Protein AF-A0A847XAM3-F1 (afdb_monomer)

Secondary structure (DSSP, 8-state):
-HHHHHHHHH-TT-THHHHHHHHHHHHHHHHHT--SS-HHHHHHHHHHHTTT-EEEE-TT-SSS-EEEE-SS--HHHHHHHHHTT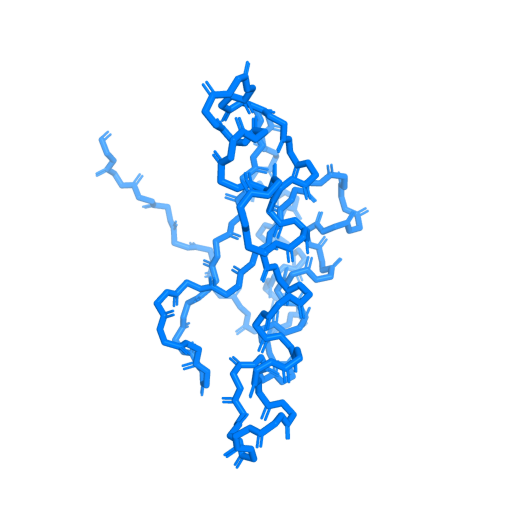T--------

pLDDT: mean 88.79, std 12.17, range [45.94, 97.69]

Sequence (94 aa):
ADAIVLDFSNN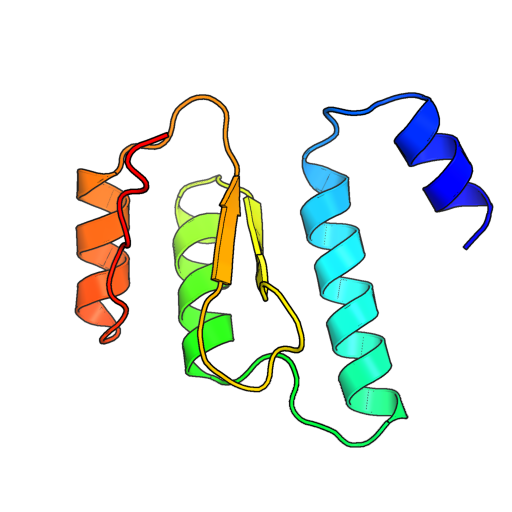LWDKNKISEYRNWMLEFSSWADIEIETTQLTHLIESALSLGYQAKVSGAGGGDCGIVIDDNIDFDRLALKWNEKDIELLKGVV

Foldseek 3Di:
DVVLVVVCVVDVPPLCNLVVVQVVVVVVCVVVVHAFQDPLNVQLQVLLVVVVWGKHQDDRGPDDDIDIDDPDDPVVSSQVSSVVSVHHDDDDPD

Radius of gyration: 13.89 Å; Cα contacts (8 Å, |Δi|>4): 98; chains: 1; bounding box: 23×40×35 Å

Structure (mmCIF, N/CA/C/O backbone):
data_AF-A0A847XAM3-F1
#
_entry.id   AF-A0A847XAM3-F1
#
loop_
_atom_site.group_PDB
_atom_site.id
_atom_site.type_symbol
_atom_site.label_atom_id
_atom_site.label_alt_id
_atom_site.label_comp_id
_atom_site.label_asym_id
_atom_site.label_entity_id
_atom_site.label_seq_id
_atom_site.pdbx_PDB_ins_code
_atom_site.Cartn_x
_atom_site.Cartn_y
_atom_site.Cartn_z
_atom_site.occupancy
_atom_site.B_iso_or_equiv
_atom_site.auth_seq_id
_atom_site.auth_comp_id
_atom_site.auth_asym_id
_atom_site.auth_atom_id
_atom_site.pdbx_PDB_model_num
ATOM 1 N N . ALA A 1 1 ? 0.391 22.818 3.657 1.00 59.28 1 ALA A N 1
ATOM 2 C CA . ALA A 1 1 ? -0.388 22.619 2.419 1.00 59.28 1 ALA A CA 1
ATOM 3 C C . ALA A 1 1 ? 0.250 23.358 1.244 1.00 59.28 1 ALA A C 1
ATOM 5 O O . ALA A 1 1 ? 0.717 22.691 0.332 1.00 59.28 1 ALA A O 1
ATOM 6 N N . ASP A 1 2 ? 0.374 24.688 1.296 1.00 67.44 2 ASP A N 1
ATOM 7 C CA . ASP A 1 2 ? 0.816 25.509 0.149 1.00 67.44 2 ASP A CA 1
ATOM 8 C C . ASP A 1 2 ? 2.181 25.128 -0.436 1.00 67.44 2 ASP A C 1
ATOM 10 O O . ASP A 1 2 ? 2.322 25.047 -1.652 1.00 67.44 2 ASP A O 1
ATOM 14 N N . ALA A 1 3 ? 3.167 24.817 0.411 1.00 67.94 3 ALA A N 1
ATOM 15 C CA . ALA A 1 3 ? 4.494 24.405 -0.046 1.00 67.94 3 ALA A CA 1
ATOM 16 C C . ALA A 1 3 ? 4.464 23.114 -0.881 1.00 67.94 3 ALA A C 1
ATOM 18 O O . ALA A 1 3 ? 5.151 23.029 -1.888 1.00 67.94 3 ALA A O 1
ATOM 19 N N . ILE A 1 4 ? 3.636 22.136 -0.504 1.00 63.06 4 ILE A N 1
ATOM 20 C CA . ILE A 1 4 ? 3.542 20.856 -1.219 1.00 63.06 4 ILE A CA 1
ATOM 21 C C . ILE A 1 4 ? 2.710 21.000 -2.490 1.00 63.06 4 ILE A C 1
ATOM 23 O O . ILE A 1 4 ? 3.083 20.432 -3.506 1.00 63.06 4 ILE A O 1
ATOM 27 N N . VAL A 1 5 ? 1.640 21.802 -2.476 1.00 67.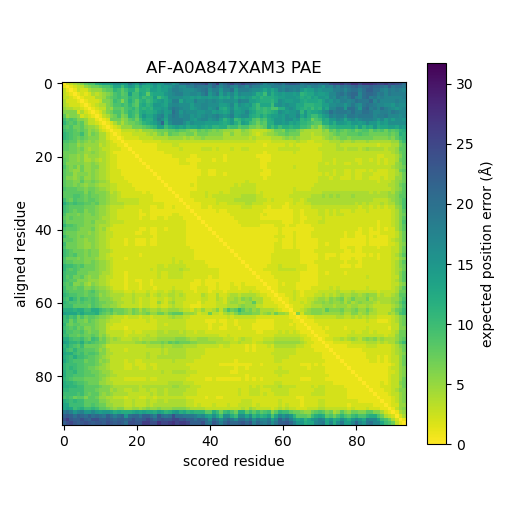25 5 VAL A N 1
ATOM 28 C CA . VAL A 1 5 ? 0.865 22.099 -3.695 1.00 67.25 5 VAL A CA 1
ATOM 29 C C . VAL A 1 5 ? 1.743 22.796 -4.739 1.00 67.25 5 VAL A C 1
ATOM 31 O O . VAL A 1 5 ? 1.729 22.420 -5.910 1.00 67.25 5 VAL A O 1
ATOM 34 N N . LEU A 1 6 ? 2.548 23.772 -4.311 1.00 66.19 6 LEU A N 1
ATOM 35 C CA . LEU A 1 6 ? 3.510 24.450 -5.178 1.00 66.19 6 LEU A CA 1
ATOM 36 C C . LEU A 1 6 ? 4.596 23.491 -5.678 1.00 66.19 6 LEU A C 1
ATOM 38 O O . LEU A 1 6 ? 4.912 23.493 -6.863 1.00 66.19 6 LEU A O 1
ATOM 42 N N . ASP A 1 7 ? 5.139 22.636 -4.818 1.00 66.44 7 ASP A N 1
ATOM 43 C CA . ASP A 1 7 ? 6.183 21.686 -5.208 1.00 66.44 7 ASP A CA 1
ATOM 44 C C . ASP A 1 7 ? 5.669 20.615 -6.188 1.00 66.44 7 ASP A C 1
ATOM 46 O O . ASP A 1 7 ? 6.304 20.337 -7.204 1.00 66.44 7 ASP A O 1
ATOM 50 N N . PHE A 1 8 ? 4.449 20.110 -5.978 1.00 62.62 8 PHE A N 1
ATOM 51 C CA . PHE A 1 8 ? 3.784 19.175 -6.892 1.00 62.62 8 PHE A CA 1
ATOM 52 C C . PHE A 1 8 ? 3.602 19.778 -8.291 1.00 62.62 8 PHE A C 1
ATOM 54 O O . PHE A 1 8 ? 3.787 19.097 -9.297 1.00 62.62 8 PHE A O 1
ATOM 61 N N . SER A 1 9 ? 3.281 21.076 -8.366 1.00 65.56 9 SER A N 1
ATOM 62 C CA . SER A 1 9 ? 3.153 21.784 -9.645 1.00 65.56 9 SER A CA 1
ATOM 63 C C . SER A 1 9 ? 4.485 21.956 -10.385 1.00 65.56 9 SER A C 1
ATOM 65 O O . SER A 1 9 ? 4.492 22.076 -11.609 1.00 65.56 9 SER A O 1
ATOM 67 N N . ASN A 1 10 ? 5.606 21.922 -9.661 1.00 71.88 10 ASN A N 1
ATOM 68 C CA . ASN A 1 10 ? 6.944 22.128 -10.212 1.00 71.88 10 ASN A CA 1
ATOM 69 C C . ASN A 1 10 ? 7.661 20.817 -10.568 1.00 71.88 10 ASN A C 1
ATOM 71 O O . ASN A 1 10 ? 8.546 20.829 -11.423 1.00 71.88 10 ASN A O 1
ATOM 75 N N . ASN A 1 11 ? 7.283 19.690 -9.956 1.00 71.94 11 ASN A N 1
ATOM 76 C CA . ASN A 1 11 ? 7.831 18.375 -10.279 1.00 71.94 11 ASN A CA 1
ATOM 77 C C . ASN A 1 11 ? 6.764 17.274 -10.196 1.00 71.94 11 ASN A C 1
ATOM 79 O O . ASN A 1 11 ? 6.640 16.563 -9.200 1.00 71.94 11 ASN A O 1
ATOM 83 N N . LEU A 1 12 ? 6.028 17.108 -11.296 1.00 65.31 12 LEU A N 1
ATOM 84 C CA . LEU A 1 12 ? 4.933 16.139 -11.427 1.00 65.31 12 LEU A CA 1
ATOM 85 C C . LEU A 1 12 ? 5.360 14.670 -11.235 1.00 65.31 12 LEU A C 1
ATOM 87 O O . LEU A 1 12 ? 4.497 13.817 -11.050 1.00 65.31 12 LEU A O 1
ATOM 91 N N . TRP A 1 13 ? 6.662 14.372 -11.290 1.00 72.38 13 TRP A N 1
ATOM 92 C CA . TRP A 1 13 ? 7.206 13.010 -11.245 1.00 72.38 13 TRP A CA 1
ATOM 93 C C . TRP A 1 13 ? 8.027 12.716 -9.986 1.00 72.38 13 TRP A C 1
ATOM 95 O O . TRP A 1 13 ? 8.667 11.665 -9.907 1.00 72.38 13 TRP A O 1
ATOM 105 N N . ASP A 1 14 ? 8.026 13.603 -8.986 1.00 82.25 14 ASP A N 1
ATOM 106 C CA . ASP A 1 14 ? 8.689 13.302 -7.719 1.00 82.25 14 ASP A CA 1
ATOM 107 C C . ASP A 1 14 ? 7.929 12.204 -6.960 1.00 82.25 14 ASP A C 1
ATOM 109 O O . ASP A 1 14 ? 6.933 12.434 -6.270 1.00 82.25 14 ASP A O 1
ATOM 113 N N . LYS A 1 15 ? 8.443 10.978 -7.079 1.00 79.94 15 LYS A N 1
ATOM 114 C CA . LYS A 1 15 ? 7.949 9.771 -6.409 1.00 79.94 15 LYS A CA 1
ATOM 115 C C . LYS A 1 15 ? 7.806 9.958 -4.890 1.00 79.94 15 LYS A C 1
ATOM 117 O O . LYS A 1 15 ? 6.904 9.366 -4.295 1.00 79.94 15 LYS A O 1
ATOM 122 N N . ASN A 1 16 ? 8.602 10.828 -4.260 1.00 83.69 16 ASN A N 1
ATOM 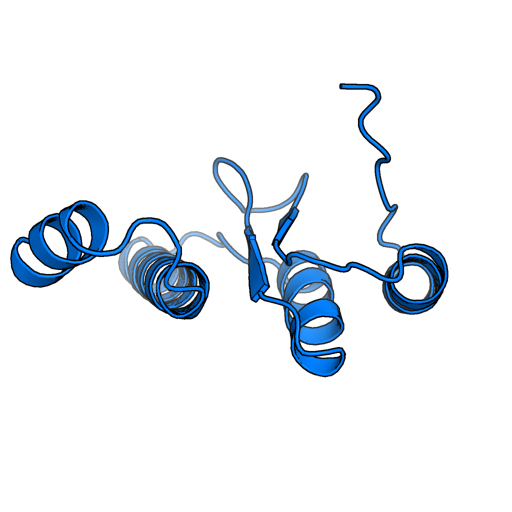123 C CA . ASN A 1 16 ? 8.493 11.097 -2.823 1.00 83.69 16 ASN A CA 1
ATOM 124 C C . ASN A 1 16 ? 7.142 11.714 -2.433 1.00 83.69 16 ASN A C 1
ATOM 126 O O . ASN A 1 16 ? 6.692 11.536 -1.301 1.00 83.69 16 ASN A O 1
ATOM 130 N N . LYS A 1 17 ? 6.434 12.359 -3.369 1.00 85.81 17 LYS A N 1
ATOM 131 C CA . LYS A 1 17 ? 5.108 12.937 -3.112 1.00 85.81 17 LYS A CA 1
ATOM 132 C C . LYS A 1 17 ? 4.030 11.900 -2.840 1.00 85.81 17 LYS A C 1
ATOM 134 O O . LYS A 1 17 ? 3.073 12.192 -2.127 1.00 85.81 17 LYS A O 1
ATOM 139 N N . ILE A 1 18 ? 4.203 10.673 -3.327 1.00 90.44 18 ILE A N 1
ATOM 140 C CA . ILE A 1 18 ? 3.320 9.555 -2.975 1.00 90.44 18 ILE A CA 1
ATOM 141 C C . ILE A 1 18 ? 3.493 9.177 -1.499 1.00 90.44 18 ILE A C 1
ATOM 143 O O . ILE A 1 18 ? 2.500 8.977 -0.797 1.00 90.44 18 ILE A O 1
ATOM 147 N N . SER A 1 19 ? 4.736 9.152 -1.011 1.00 89.44 19 SER A N 1
ATOM 148 C CA . SER A 1 19 ? 5.043 8.926 0.405 1.00 89.44 19 SER A CA 1
ATOM 149 C C . SER A 1 19 ? 4.557 10.074 1.297 1.00 89.44 19 SER A C 1
ATOM 151 O O . SER A 1 19 ? 3.936 9.820 2.326 1.00 89.44 19 SER A O 1
ATOM 153 N N . GLU A 1 20 ? 4.761 11.335 0.897 1.00 89.69 20 GLU A N 1
ATOM 154 C CA . GLU A 1 20 ? 4.231 12.496 1.634 1.00 89.69 20 GLU A CA 1
ATOM 155 C C . GLU A 1 20 ? 2.700 12.456 1.728 1.00 89.69 20 GLU A C 1
ATOM 157 O O . GLU A 1 20 ? 2.141 12.643 2.809 1.00 89.69 20 GLU A O 1
ATOM 162 N N . TYR A 1 21 ? 2.017 12.130 0.625 1.00 91.56 21 TYR A N 1
ATOM 163 C CA . TYR A 1 21 ? 0.569 11.937 0.627 1.00 91.56 21 TYR A CA 1
ATOM 164 C C . TYR A 1 21 ? 0.147 10.844 1.619 1.00 91.56 21 TYR A C 1
ATOM 166 O O . TYR A 1 21 ? -0.807 11.039 2.371 1.00 91.56 21 TYR A O 1
ATOM 174 N N . ARG A 1 22 ? 0.833 9.690 1.632 1.00 94.44 22 ARG A N 1
ATOM 175 C CA . ARG A 1 22 ? 0.523 8.606 2.578 1.00 94.44 22 ARG A CA 1
ATOM 176 C C . ARG A 1 22 ? 0.635 9.099 4.020 1.00 94.44 22 ARG A C 1
ATOM 178 O O . ARG A 1 22 ? -0.275 8.847 4.802 1.00 94.44 22 ARG A O 1
ATOM 185 N N . ASN A 1 23 ? 1.691 9.843 4.350 1.00 94.31 23 ASN A N 1
ATOM 186 C CA . ASN A 1 23 ? 1.883 10.391 5.695 1.00 94.31 23 ASN A CA 1
ATOM 187 C C . ASN A 1 23 ? 0.730 11.313 6.106 1.00 94.31 23 ASN A C 1
ATOM 189 O O . ASN A 1 23 ? 0.198 11.166 7.201 1.00 94.31 23 ASN A O 1
ATOM 193 N N . TRP A 1 24 ? 0.274 12.193 5.213 1.00 94.12 24 TRP A N 1
ATOM 194 C CA . TRP A 1 24 ? -0.895 13.031 5.483 1.00 94.12 24 TRP A CA 1
ATOM 195 C C . TRP A 1 24 ? -2.175 12.236 5.709 1.00 94.12 24 TRP A C 1
ATOM 197 O O . TRP A 1 24 ? -2.967 12.595 6.574 1.00 94.12 24 TRP A O 1
ATOM 207 N N . MET A 1 25 ? -2.389 11.156 4.957 1.00 95.31 25 MET A N 1
ATOM 208 C CA . MET A 1 25 ? -3.552 10.297 5.174 1.00 95.31 25 MET A CA 1
ATOM 209 C C . MET A 1 25 ? -3.483 9.579 6.524 1.00 95.31 25 MET A C 1
ATOM 211 O O . MET A 1 25 ? -4.508 9.456 7.185 1.00 95.31 25 MET A O 1
ATOM 215 N N . LEU A 1 26 ? -2.297 9.151 6.967 1.00 95.88 26 LEU A N 1
ATOM 216 C CA . LEU A 1 26 ? -2.101 8.552 8.293 1.00 95.88 26 LEU A CA 1
ATOM 217 C C . LEU A 1 26 ? -2.308 9.577 9.420 1.00 95.88 26 LEU A C 1
ATOM 219 O O . LEU A 1 26 ? -2.968 9.280 10.415 1.00 95.88 26 LEU A O 1
ATOM 223 N N . GLU A 1 27 ? -1.806 10.802 9.254 1.00 96.25 27 GLU A N 1
ATOM 224 C CA . GLU A 1 27 ? -2.061 11.906 10.187 1.00 96.25 27 GLU A CA 1
ATOM 225 C C . GLU A 1 27 ? -3.555 12.245 10.261 1.00 96.25 27 GLU A C 1
ATOM 227 O O . GLU A 1 27 ? -4.108 12.392 11.351 1.00 96.25 27 GLU A O 1
ATOM 232 N N . PHE A 1 28 ? -4.230 12.317 9.111 1.00 95.75 28 PHE A N 1
ATOM 233 C CA . PHE A 1 28 ? -5.666 12.567 9.032 1.00 95.75 28 PHE A CA 1
ATOM 234 C C . PHE A 1 28 ? -6.482 11.428 9.660 1.00 95.75 28 PHE A C 1
ATOM 236 O O . PHE A 1 28 ? -7.403 11.702 10.422 1.00 95.75 28 PHE A O 1
ATOM 243 N N . SER A 1 29 ? -6.108 10.171 9.402 1.00 96.56 29 SER A N 1
ATOM 244 C CA . SER A 1 29 ? -6.692 8.968 10.014 1.00 96.56 29 SER A CA 1
ATOM 245 C C . SER A 1 29 ? -6.647 9.044 11.541 1.00 96.56 29 SER A C 1
ATOM 247 O O . SER A 1 29 ? -7.668 8.853 12.198 1.00 96.56 29 SER A O 1
ATOM 249 N N . SER A 1 30 ? -5.489 9.422 12.093 1.00 96.69 30 SER A N 1
ATOM 250 C CA . SER A 1 30 ? -5.293 9.627 13.532 1.00 96.69 30 SER A CA 1
ATOM 251 C C . SER A 1 30 ? -6.134 10.783 14.082 1.00 96.69 30 SER A C 1
ATOM 253 O O . SER A 1 30 ? -6.798 10.642 15.105 1.00 96.69 30 SER A O 1
ATOM 255 N N . TRP A 1 31 ? -6.154 11.929 13.394 1.00 97.69 31 TRP A N 1
ATOM 256 C CA . TRP A 1 31 ? -6.913 13.101 13.838 1.00 97.69 31 TRP A CA 1
ATOM 257 C C . TRP A 1 31 ? -8.431 12.883 13.821 1.00 97.69 31 TRP A C 1
ATOM 259 O O . TRP A 1 31 ? -9.132 13.354 14.717 1.00 97.69 31 TRP A O 1
ATOM 269 N N . ALA A 1 32 ? -8.935 12.195 12.798 1.00 96.81 32 ALA A N 1
ATOM 270 C CA . ALA A 1 32 ? -10.359 11.962 12.597 1.00 96.81 32 ALA A CA 1
ATOM 271 C C . ALA A 1 32 ? -10.884 10.694 13.297 1.00 96.81 32 ALA A C 1
ATOM 273 O O . ALA A 1 32 ? -12.091 10.466 13.256 1.00 96.81 32 ALA A O 1
ATOM 274 N N . ASP A 1 33 ? -10.012 9.901 13.930 1.00 96.56 33 ASP A N 1
ATOM 275 C CA . ASP A 1 33 ? -10.338 8.614 14.566 1.00 96.56 33 ASP A CA 1
ATOM 276 C C . ASP A 1 33 ? -11.077 7.651 13.615 1.00 96.56 33 ASP A C 1
ATOM 278 O O . ASP A 1 33 ? -12.088 7.030 13.944 1.00 96.56 33 ASP A O 1
ATOM 282 N N . ILE A 1 34 ? -10.577 7.565 12.380 1.00 96.06 34 ILE A N 1
ATOM 283 C CA . ILE A 1 34 ? -11.069 6.650 11.343 1.00 96.06 34 ILE A CA 1
ATOM 284 C C . ILE A 1 34 ? -9.910 5.817 10.813 1.00 96.06 34 ILE A C 1
ATOM 286 O O . ILE A 1 34 ? -8.813 6.335 10.627 1.00 96.06 34 ILE A O 1
ATOM 290 N N . GLU A 1 35 ? -10.138 4.541 10.518 1.00 96.31 35 GLU A N 1
A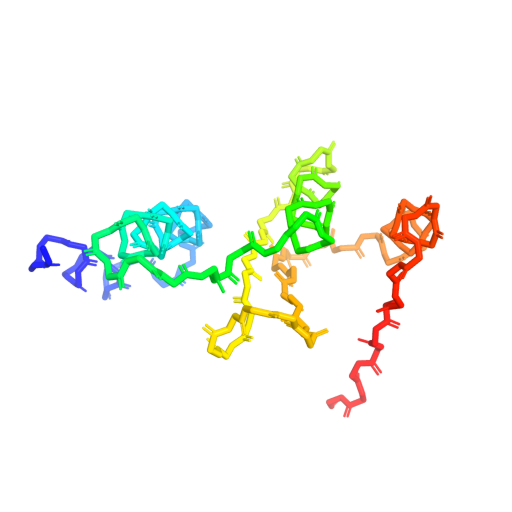TOM 291 C CA . GLU A 1 35 ? -9.119 3.680 9.914 1.00 96.31 35 GLU A CA 1
ATOM 292 C C . GLU A 1 35 ? -9.075 3.895 8.394 1.00 96.31 35 GLU A C 1
ATOM 294 O O . GLU A 1 35 ? -9.978 3.486 7.669 1.00 96.31 35 GLU A O 1
ATOM 299 N N . ILE A 1 36 ? -8.022 4.551 7.900 1.00 97.25 36 ILE A N 1
ATOM 300 C CA . ILE A 1 36 ? -7.815 4.770 6.457 1.00 97.25 36 ILE A CA 1
ATOM 301 C C . ILE A 1 36 ? -6.894 3.707 5.870 1.00 97.25 36 ILE A C 1
ATOM 303 O O . ILE A 1 36 ? -7.145 3.185 4.785 1.00 97.25 36 ILE A O 1
ATOM 307 N N . GLU A 1 37 ? -5.813 3.380 6.567 1.00 97.50 37 GLU A N 1
ATOM 308 C CA . GLU A 1 37 ? -4.882 2.342 6.149 1.00 97.50 37 GLU A CA 1
ATOM 309 C C . GLU A 1 37 ? -5.062 1.134 7.069 1.00 97.50 37 GLU A C 1
ATOM 311 O O . GLU A 1 37 ? -4.513 1.087 8.165 1.00 97.50 37 GLU A O 1
ATOM 316 N N . THR A 1 38 ? -5.880 0.175 6.630 1.00 97.06 38 THR A N 1
ATOM 317 C CA . THR A 1 38 ? -6.063 -1.099 7.338 1.00 97.06 38 THR A CA 1
ATOM 318 C C . THR A 1 38 ? -4.765 -1.901 7.324 1.00 97.06 38 THR A C 1
ATOM 320 O O . THR A 1 38 ? -3.904 -1.692 6.468 1.00 97.06 38 THR A O 1
ATOM 323 N N . THR A 1 39 ? -4.645 -2.915 8.185 1.00 96.44 39 THR A N 1
ATOM 324 C CA . THR A 1 39 ? -3.481 -3.826 8.172 1.00 96.44 39 THR A CA 1
ATOM 325 C C . THR A 1 39 ? -3.200 -4.419 6.782 1.00 96.44 39 THR A C 1
ATOM 327 O O . THR A 1 39 ? -2.042 -4.562 6.388 1.00 96.44 39 THR A O 1
ATOM 330 N N . GLN A 1 40 ? -4.241 -4.737 6.004 1.00 96.50 40 GLN A N 1
ATOM 331 C CA . GLN A 1 40 ? -4.075 -5.272 4.650 1.00 96.50 40 GLN A CA 1
ATOM 332 C C . GLN A 1 40 ? -3.541 -4.210 3.675 1.00 96.50 40 GLN A C 1
ATOM 334 O O . GLN A 1 40 ? -2.652 -4.504 2.876 1.00 96.50 40 GLN A O 1
ATOM 339 N N . LEU A 1 41 ? -4.013 -2.961 3.774 1.00 97.69 41 LEU A N 1
ATOM 340 C CA . LEU A 1 41 ? -3.483 -1.844 2.987 1.00 97.69 41 LEU A CA 1
ATOM 341 C C . LEU A 1 41 ? -2.042 -1.492 3.388 1.00 97.69 41 LEU A C 1
ATOM 343 O O . LEU A 1 41 ? -1.223 -1.220 2.510 1.00 97.69 41 LEU A O 1
ATOM 347 N N . THR A 1 42 ? -1.690 -1.578 4.673 1.00 97.56 42 THR A N 1
ATOM 348 C CA . THR A 1 42 ? -0.297 -1.447 5.120 1.00 97.56 42 THR A CA 1
ATOM 349 C C . THR A 1 42 ? 0.578 -2.522 4.488 1.00 97.56 42 THR A C 1
ATOM 351 O O . THR A 1 42 ? 1.610 -2.196 3.903 1.00 97.56 42 THR A O 1
ATOM 354 N N . HIS A 1 43 ? 0.147 -3.788 4.497 1.00 97.56 43 HIS A N 1
ATOM 355 C CA . HIS A 1 43 ? 0.883 -4.862 3.826 1.00 97.56 43 HIS A CA 1
ATOM 356 C C . HIS A 1 43 ? 1.036 -4.630 2.318 1.00 97.56 43 HIS A C 1
ATOM 358 O O . HIS A 1 43 ? 2.117 -4.889 1.783 1.00 97.56 43 HIS A O 1
ATOM 364 N N . LEU A 1 44 ? -0.001 -4.130 1.635 1.00 97.31 44 LEU A N 1
ATOM 365 C CA . LEU A 1 44 ? 0.058 -3.765 0.215 1.00 97.31 44 LEU A CA 1
ATOM 366 C C . LEU A 1 44 ? 1.184 -2.760 -0.027 1.00 97.31 44 LEU A C 1
ATOM 368 O O . LEU A 1 44 ? 2.062 -2.986 -0.869 1.00 97.31 44 LEU A O 1
ATOM 372 N N . ILE A 1 45 ? 1.168 -1.668 0.738 1.00 97.19 45 ILE A N 1
ATOM 373 C CA . ILE A 1 45 ? 2.081 -0.547 0.553 1.00 97.19 45 ILE A CA 1
ATOM 374 C C . ILE A 1 45 ? 3.506 -0.940 0.938 1.00 97.19 45 ILE A C 1
ATOM 376 O O . ILE A 1 45 ? 4.427 -0.754 0.147 1.00 97.19 45 ILE A O 1
ATOM 380 N N . GLU A 1 46 ? 3.710 -1.528 2.115 1.00 97.25 46 GLU A N 1
ATOM 381 C CA . GLU A 1 46 ? 5.041 -1.922 2.589 1.00 97.25 46 GLU A CA 1
ATOM 382 C C . GLU A 1 46 ? 5.684 -2.989 1.700 1.00 97.25 46 GLU A C 1
ATOM 384 O O . GLU A 1 46 ? 6.893 -2.952 1.457 1.00 97.25 46 GLU A O 1
ATOM 389 N N . SER A 1 47 ? 4.887 -3.904 1.141 1.00 96.50 47 SER A N 1
ATOM 390 C CA . SER A 1 47 ? 5.390 -4.887 0.179 1.00 96.50 47 SER A CA 1
ATOM 391 C C . SER A 1 47 ? 5.923 -4.216 -1.085 1.00 96.50 47 SER A C 1
ATOM 393 O O . SER A 1 47 ? 7.006 -4.582 -1.545 1.00 96.50 47 SER A O 1
ATOM 395 N N . ALA A 1 48 ? 5.220 -3.208 -1.608 1.00 95.88 48 ALA A N 1
ATOM 396 C CA . ALA A 1 48 ? 5.668 -2.432 -2.763 1.00 95.88 48 ALA A CA 1
ATOM 397 C C . ALA A 1 48 ? 6.910 -1.578 -2.440 1.00 95.88 48 ALA A C 1
ATOM 399 O O . ALA A 1 48 ? 7.884 -1.617 -3.193 1.00 95.88 48 ALA A O 1
ATOM 400 N N . LEU A 1 49 ? 6.929 -0.900 -1.285 1.00 95.50 49 LEU A N 1
ATOM 401 C CA . LEU A 1 49 ? 8.097 -0.145 -0.808 1.00 95.50 49 LEU A CA 1
ATOM 402 C C . LEU A 1 49 ? 9.335 -1.046 -0.680 1.00 95.50 49 LEU A C 1
ATOM 404 O O . LEU A 1 49 ? 10.432 -0.651 -1.068 1.00 95.50 49 LEU A O 1
ATOM 408 N N . SER A 1 50 ? 9.168 -2.290 -0.210 1.00 96.00 50 SER A N 1
ATOM 409 C CA . SER A 1 50 ? 10.267 -3.264 -0.096 1.00 96.00 50 SER A CA 1
ATOM 410 C C . SER A 1 50 ? 10.880 -3.680 -1.441 1.00 96.00 50 SER A C 1
ATOM 412 O O . SER A 1 50 ? 11.975 -4.242 -1.472 1.00 96.00 50 SER A O 1
ATOM 414 N N . LEU A 1 51 ? 10.183 -3.415 -2.550 1.00 94.94 51 LEU A N 1
ATOM 415 C CA . LEU A 1 51 ? 10.657 -3.633 -3.918 1.00 94.94 51 LEU A CA 1
ATOM 416 C C . LEU A 1 51 ? 11.217 -2.355 -4.567 1.00 94.94 51 LEU A C 1
ATOM 418 O O . LEU A 1 51 ? 11.684 -2.417 -5.701 1.00 94.94 51 LEU A O 1
ATOM 422 N N . GLY A 1 52 ? 11.214 -1.224 -3.853 1.00 93.31 52 GLY A N 1
ATOM 423 C CA . GLY A 1 52 ? 11.689 0.072 -4.346 1.00 93.31 52 GLY A CA 1
ATOM 424 C C . GLY A 1 52 ? 10.626 0.918 -5.052 1.00 93.31 52 GLY A C 1
ATOM 425 O O . GLY A 1 52 ? 10.961 1.978 -5.571 1.00 93.31 52 GLY A O 1
ATOM 426 N N . TYR A 1 53 ? 9.366 0.479 -5.062 1.00 94.00 53 TYR A N 1
ATOM 427 C CA . TYR A 1 53 ? 8.253 1.208 -5.674 1.00 94.00 53 TYR A CA 1
ATOM 428 C C . TYR A 1 53 ? 7.604 2.164 -4.683 1.00 94.00 53 TYR A C 1
ATOM 430 O O . TYR A 1 53 ? 7.782 2.024 -3.477 1.00 94.00 53 TYR A O 1
ATOM 438 N N . GLN A 1 54 ? 6.793 3.099 -5.175 1.00 94.38 54 GLN A N 1
ATOM 439 C CA . GLN A 1 54 ? 5.918 3.901 -4.324 1.00 94.38 54 GLN A CA 1
ATOM 440 C C . GLN A 1 54 ? 4.508 3.328 -4.314 1.00 94.38 54 GLN A C 1
ATOM 442 O O . GLN A 1 54 ? 4.023 2.839 -5.331 1.00 94.38 54 GLN A O 1
ATOM 447 N N . ALA A 1 55 ? 3.827 3.406 -3.176 1.00 95.31 55 ALA A N 1
ATOM 448 C CA . ALA A 1 55 ? 2.450 2.954 -3.066 1.00 95.31 55 ALA A CA 1
ATOM 449 C C . ALA A 1 55 ? 1.679 3.751 -2.014 1.00 95.31 55 ALA A C 1
ATOM 451 O O . ALA A 1 55 ? 2.257 4.333 -1.095 1.00 95.31 55 ALA A O 1
ATOM 452 N N . LYS A 1 56 ? 0.357 3.772 -2.167 1.00 95.94 56 LYS A N 1
ATOM 453 C CA . LYS A 1 56 ? -0.573 4.419 -1.238 1.00 95.94 56 LYS A CA 1
ATOM 454 C C . LYS A 1 56 ? -1.951 3.764 -1.303 1.00 95.94 56 LYS A C 1
ATOM 456 O O . LYS A 1 56 ? -2.275 3.076 -2.270 1.00 95.94 56 LYS A O 1
ATOM 461 N N . VAL A 1 57 ? -2.787 4.048 -0.307 1.00 96.19 57 VAL A N 1
ATOM 462 C CA . VAL A 1 57 ? -4.235 3.774 -0.354 1.00 96.19 57 VAL A CA 1
ATOM 463 C C . VAL A 1 57 ? -4.865 4.426 -1.591 1.00 96.19 57 VAL A C 1
ATOM 465 O O . VAL A 1 57 ? -4.409 5.493 -1.995 1.00 96.19 57 VAL A O 1
ATOM 468 N N . SER A 1 58 ? -5.891 3.842 -2.208 1.00 93.75 58 SER A N 1
ATOM 469 C CA . SER A 1 58 ? -6.625 4.463 -3.322 1.00 93.75 58 SER A CA 1
ATOM 470 C C . SER A 1 58 ? -8.074 4.734 -2.912 1.00 93.75 58 SER A C 1
ATOM 472 O O . SER A 1 58 ? -8.716 3.881 -2.312 1.00 93.75 58 SER A O 1
ATOM 474 N N . GLY A 1 59 ? -8.599 5.924 -3.215 1.00 90.56 59 GLY A N 1
ATOM 475 C CA . GLY A 1 59 ? -9.938 6.328 -2.774 1.00 90.56 59 GLY A CA 1
ATOM 476 C C . GLY A 1 59 ? -9.991 6.731 -1.295 1.00 90.56 59 GLY A C 1
ATOM 477 O O . GLY A 1 59 ? -9.124 7.468 -0.826 1.00 90.56 59 GLY A O 1
ATOM 478 N N . ALA A 1 60 ? -11.037 6.290 -0.589 1.00 91.19 60 ALA A N 1
ATOM 479 C CA . ALA A 1 60 ? -11.309 6.685 0.796 1.00 91.19 60 ALA A CA 1
ATOM 480 C C . ALA A 1 60 ? -10.381 6.017 1.829 1.00 91.19 60 ALA A C 1
ATOM 482 O O . ALA A 1 60 ? -10.145 6.595 2.888 1.00 91.19 60 ALA A O 1
ATOM 483 N N . GLY A 1 61 ? -9.845 4.831 1.519 1.00 91.69 61 GLY A N 1
ATOM 484 C CA . GLY A 1 61 ? -9.209 3.955 2.507 1.00 91.69 61 GLY A CA 1
ATOM 485 C C . GLY A 1 61 ? -10.228 3.096 3.266 1.00 91.69 61 GLY A C 1
ATOM 486 O O . GLY A 1 61 ? -11.377 2.975 2.849 1.00 91.69 61 GLY A O 1
ATOM 487 N N . GLY A 1 62 ? -9.794 2.464 4.357 1.00 92.75 62 GLY A N 1
ATOM 488 C CA . GLY A 1 62 ? -10.612 1.565 5.181 1.00 92.75 62 GLY A CA 1
ATOM 489 C C . GLY A 1 62 ? -10.843 0.179 4.566 1.00 92.75 62 GLY A C 1
ATOM 490 O O . GLY A 1 62 ? -11.566 -0.634 5.133 1.00 92.75 62 GLY A O 1
ATOM 491 N N . GLY A 1 63 ? -10.220 -0.109 3.419 1.00 90.69 63 GLY A N 1
ATOM 492 C CA . GLY A 1 63 ? -10.378 -1.357 2.678 1.00 90.69 63 GLY A CA 1
ATOM 493 C C . GLY A 1 63 ? -10.204 -1.158 1.173 1.00 90.69 63 GLY A C 1
ATOM 494 O O . GLY A 1 63 ? -9.504 -0.247 0.730 1.00 90.69 63 GLY A O 1
ATOM 495 N N . ASP A 1 64 ? -10.860 -2.013 0.396 1.00 90.88 64 ASP A N 1
ATOM 496 C CA . ASP A 1 64 ? -10.905 -1.991 -1.067 1.00 90.88 64 ASP A CA 1
ATOM 497 C C . ASP A 1 64 ? -9.541 -2.162 -1.752 1.00 90.88 64 ASP A C 1
ATOM 499 O O . ASP A 1 64 ? -9.057 -3.281 -1.909 1.00 90.88 64 ASP A O 1
ATOM 503 N N . CYS A 1 65 ? -8.944 -1.069 -2.237 1.00 94.12 65 CYS A N 1
ATOM 504 C CA . CYS A 1 65 ? -7.805 -1.096 -3.149 1.00 94.12 65 CYS A CA 1
ATOM 505 C C . CYS A 1 65 ? -6.702 -0.118 -2.727 1.00 94.12 65 CYS A C 1
ATOM 507 O O . CYS A 1 65 ? -6.947 1.009 -2.293 1.00 94.12 65 CYS A O 1
ATOM 509 N N . GLY A 1 66 ? -5.455 -0.523 -2.955 1.00 95.00 66 GLY A N 1
ATOM 510 C CA . GLY A 1 66 ? -4.297 0.368 -2.996 1.00 95.00 66 GLY A CA 1
ATOM 511 C C . GLY A 1 66 ? -3.802 0.559 -4.427 1.00 95.00 66 GLY A C 1
ATOM 512 O O . GLY A 1 66 ? -4.248 -0.120 -5.351 1.00 95.00 66 GLY A O 1
ATOM 513 N N . ILE A 1 67 ? -2.862 1.481 -4.613 1.00 94.69 67 ILE A N 1
ATOM 514 C CA . ILE A 1 67 ? -2.175 1.670 -5.890 1.00 94.69 67 ILE A CA 1
ATOM 515 C C . ILE A 1 67 ? -0.664 1.686 -5.684 1.00 94.69 67 ILE A C 1
ATOM 517 O O . ILE A 1 67 ? -0.162 2.267 -4.720 1.00 94.69 67 ILE A O 1
ATOM 521 N N . VAL A 1 68 ? 0.044 1.049 -6.613 1.00 94.75 68 VAL A N 1
ATOM 522 C CA . VAL A 1 68 ? 1.501 1.094 -6.762 1.00 94.75 68 VAL A CA 1
ATOM 523 C C . VAL A 1 68 ? 1.846 1.940 -7.986 1.00 94.75 68 VAL A C 1
ATOM 525 O O . VAL A 1 68 ? 1.133 1.906 -8.988 1.00 94.75 68 VAL A O 1
ATOM 528 N N . ILE A 1 69 ? 2.917 2.722 -7.899 1.00 90.69 69 ILE A N 1
ATOM 529 C CA . ILE A 1 69 ? 3.366 3.636 -8.945 1.00 90.69 69 ILE A CA 1
ATOM 530 C C . ILE A 1 69 ? 4.886 3.512 -9.061 1.00 90.69 69 ILE A C 1
ATOM 532 O O . ILE A 1 69 ? 5.616 3.779 -8.105 1.00 90.69 69 ILE A O 1
ATOM 536 N N . ASP A 1 70 ? 5.350 3.116 -10.242 1.00 90.56 70 ASP A N 1
ATOM 537 C CA . ASP A 1 70 ? 6.749 3.175 -10.658 1.00 90.56 70 ASP A CA 1
ATOM 538 C C . ASP A 1 70 ? 6.836 3.189 -12.197 1.00 90.56 70 ASP A C 1
ATOM 540 O O . ASP A 1 70 ? 5.843 2.922 -12.874 1.00 90.56 70 ASP A O 1
ATOM 544 N N . ASP A 1 71 ? 8.014 3.483 -12.746 1.00 87.00 71 ASP A N 1
ATOM 545 C CA . ASP A 1 71 ? 8.266 3.502 -14.191 1.00 87.00 71 ASP A CA 1
ATOM 546 C C . ASP A 1 71 ? 8.415 2.082 -14.752 1.00 87.00 71 ASP A C 1
ATOM 548 O O . ASP A 1 71 ? 8.022 1.814 -15.883 1.00 87.00 71 ASP A O 1
ATOM 552 N N . ASN A 1 72 ? 8.992 1.167 -13.962 1.00 90.12 72 ASN A N 1
ATOM 553 C CA . ASN A 1 72 ? 9.274 -0.209 -14.371 1.00 90.12 72 ASN A CA 1
ATOM 554 C C . ASN A 1 72 ? 8.890 -1.190 -13.257 1.00 90.12 72 ASN A C 1
ATOM 556 O O . ASN A 1 72 ? 9.728 -1.624 -12.461 1.00 90.12 72 ASN A O 1
ATOM 560 N N . ILE A 1 73 ? 7.604 -1.540 -13.201 1.00 92.50 73 ILE A N 1
ATOM 561 C CA . ILE A 1 73 ? 7.082 -2.501 -12.225 1.00 92.50 73 ILE A CA 1
ATOM 562 C C . ILE A 1 73 ? 7.285 -3.931 -12.738 1.00 92.50 73 ILE A C 1
ATOM 564 O O . ILE A 1 73 ? 6.797 -4.303 -13.805 1.00 92.50 73 ILE A O 1
ATOM 568 N N . ASP A 1 74 ? 7.950 -4.759 -11.933 1.00 95.38 74 ASP A N 1
ATOM 569 C CA . ASP A 1 74 ? 7.945 -6.214 -12.083 1.00 95.38 74 ASP A CA 1
ATOM 570 C C . ASP A 1 74 ? 6.648 -6.762 -11.470 1.00 95.38 74 ASP A C 1
ATOM 572 O O . ASP A 1 74 ? 6.547 -7.008 -10.263 1.00 95.38 74 ASP A O 1
ATOM 576 N N . PHE A 1 75 ? 5.618 -6.890 -12.311 1.00 93.38 75 PHE A N 1
ATOM 577 C CA . PHE A 1 75 ? 4.286 -7.310 -11.875 1.00 93.38 75 PHE A CA 1
ATOM 578 C C . PHE A 1 75 ? 4.249 -8.739 -11.336 1.00 93.38 75 PHE A C 1
ATOM 580 O O . PHE A 1 75 ? 3.418 -9.020 -10.475 1.00 93.38 75 PHE A O 1
ATOM 587 N N . ASP A 1 76 ? 5.125 -9.629 -11.799 1.00 95.19 76 ASP A N 1
ATOM 588 C CA . ASP A 1 76 ? 5.135 -11.021 -11.348 1.00 95.19 76 ASP A CA 1
ATOM 589 C C . ASP A 1 76 ? 5.717 -11.111 -9.934 1.00 95.19 76 ASP A C 1
ATOM 591 O O . ASP A 1 76 ? 5.138 -11.750 -9.051 1.00 95.19 76 ASP A O 1
ATOM 595 N N . ARG A 1 77 ? 6.814 -10.388 -9.675 1.00 95.81 77 ARG A N 1
ATOM 596 C CA . ARG A 1 77 ? 7.402 -10.297 -8.334 1.00 95.81 77 ARG A CA 1
ATOM 597 C C . ARG A 1 77 ? 6.488 -9.578 -7.345 1.00 95.81 77 ARG A C 1
ATOM 599 O O . ARG A 1 77 ? 6.412 -9.981 -6.182 1.00 95.81 77 ARG A O 1
ATOM 606 N N . LEU A 1 78 ? 5.803 -8.524 -7.788 1.00 96.12 78 LEU A N 1
ATOM 607 C CA . LEU A 1 78 ? 4.833 -7.816 -6.958 1.00 96.12 78 LEU A CA 1
ATOM 608 C C . LEU A 1 78 ? 3.625 -8.703 -6.634 1.00 96.12 78 LEU A C 1
ATOM 610 O O . LEU A 1 78 ? 3.255 -8.807 -5.467 1.00 96.12 78 LEU A O 1
ATOM 614 N N . ALA A 1 79 ? 3.061 -9.386 -7.637 1.00 96.06 79 ALA A N 1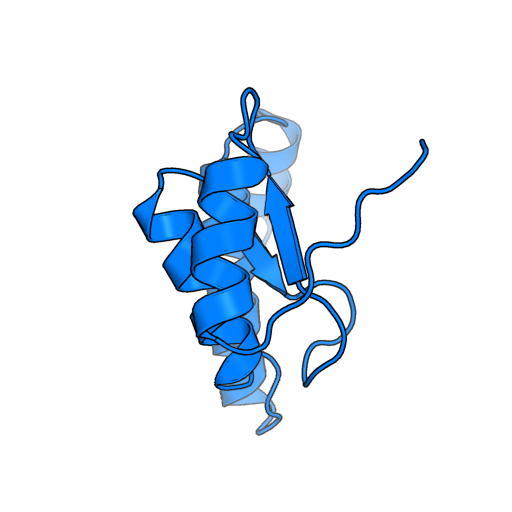
ATOM 615 C CA . ALA A 1 79 ? 1.942 -10.305 -7.451 1.00 96.06 79 ALA A CA 1
ATOM 616 C C . ALA A 1 79 ? 2.294 -11.437 -6.481 1.00 96.06 79 ALA A C 1
ATOM 618 O O . ALA A 1 79 ? 1.476 -11.775 -5.636 1.00 96.06 79 ALA A O 1
ATOM 619 N N . LEU A 1 80 ? 3.515 -11.983 -6.543 1.00 96.06 80 LEU A N 1
ATOM 620 C CA . LEU A 1 80 ? 3.975 -12.987 -5.582 1.00 96.06 80 LEU A CA 1
ATOM 621 C C . LEU A 1 80 ? 3.895 -12.460 -4.136 1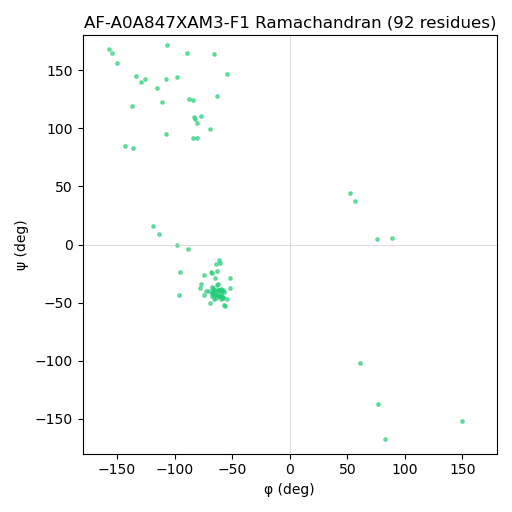.00 96.06 80 LEU A C 1
ATOM 623 O O . LEU A 1 80 ? 3.263 -13.087 -3.292 1.00 96.06 80 LEU A O 1
ATOM 627 N N . LYS A 1 81 ? 4.476 -11.280 -3.866 1.00 95.94 81 LYS A N 1
ATOM 628 C CA . LYS A 1 81 ? 4.462 -10.663 -2.526 1.00 95.94 81 LYS A CA 1
ATOM 629 C C . LYS A 1 81 ? 3.058 -10.309 -2.041 1.00 95.94 81 LYS A C 1
ATOM 631 O O . LYS A 1 81 ? 2.777 -10.435 -0.854 1.00 95.94 81 LYS A O 1
ATOM 636 N N . TRP A 1 82 ? 2.201 -9.817 -2.929 1.00 96.75 82 TRP A N 1
ATOM 637 C CA . TRP A 1 82 ? 0.830 -9.452 -2.580 1.00 96.75 82 TRP A CA 1
ATOM 638 C C . TRP A 1 82 ? -0.047 -10.686 -2.344 1.00 96.75 82 TRP A C 1
ATOM 640 O O . TRP A 1 82 ? -0.761 -10.730 -1.344 1.00 96.75 82 TRP A O 1
ATOM 650 N N . ASN A 1 83 ? 0.097 -11.740 -3.148 1.00 96.25 83 ASN A N 1
ATOM 651 C CA . ASN A 1 83 ? -0.626 -12.996 -2.948 1.00 96.25 83 ASN A CA 1
ATOM 652 C C . ASN A 1 83 ? -0.267 -13.677 -1.613 1.00 96.25 83 ASN A C 1
ATOM 654 O O . ASN A 1 83 ? -1.145 -14.241 -0.973 1.00 96.25 83 ASN A O 1
ATOM 658 N N . GLU A 1 84 ? 0.983 -13.575 -1.136 1.00 95.62 84 GLU A N 1
ATOM 659 C CA . GLU A 1 84 ? 1.393 -14.051 0.206 1.00 95.62 84 GLU A CA 1
ATOM 660 C C . GLU A 1 84 ? 0.659 -13.350 1.367 1.00 95.62 84 GLU A C 1
ATOM 662 O O . GLU A 1 84 ? 0.748 -13.780 2.520 1.00 95.62 84 GLU A O 1
ATOM 667 N N . LYS A 1 85 ? -0.025 -12.240 1.079 1.00 94.44 85 LYS A N 1
ATOM 668 C CA . LYS A 1 85 ? -0.770 -11.405 2.026 1.00 94.44 85 LYS A CA 1
ATOM 669 C C . LYS A 1 85 ? -2.262 -11.336 1.693 1.00 94.44 85 LYS A C 1
ATOM 671 O O . LYS A 1 85 ? -2.940 -10.438 2.191 1.00 94.44 85 LYS A O 1
ATOM 676 N N . ASP A 1 86 ? -2.747 -12.252 0.853 1.00 95.25 86 ASP A N 1
ATOM 677 C CA . ASP A 1 86 ? -4.130 -12.296 0.369 1.00 95.25 86 ASP A CA 1
ATOM 678 C C . ASP A 1 86 ? -4.562 -10.992 -0.337 1.00 95.25 86 ASP A C 1
ATOM 680 O O . ASP A 1 86 ? -5.690 -10.526 -0.184 1.00 95.25 86 ASP A O 1
ATOM 684 N N . ILE A 1 87 ? -3.647 -10.367 -1.087 1.00 96.56 87 ILE A N 1
ATOM 685 C CA . ILE A 1 87 ? -3.892 -9.150 -1.874 1.00 96.56 87 ILE A CA 1
ATOM 686 C C . ILE A 1 87 ? -3.844 -9.503 -3.362 1.00 96.56 87 ILE A C 1
ATOM 688 O O . ILE A 1 87 ? -2.828 -9.982 -3.865 1.00 96.56 87 ILE A O 1
ATOM 692 N N . GLU A 1 88 ? -4.926 -9.213 -4.083 1.00 95.38 88 GLU A N 1
ATOM 693 C CA . GLU A 1 88 ? -5.035 -9.470 -5.519 1.00 95.38 88 GLU A CA 1
ATOM 694 C C . GLU A 1 88 ? -4.495 -8.292 -6.347 1.00 95.38 88 GLU A C 1
ATOM 696 O O . GLU A 1 88 ? -4.934 -7.148 -6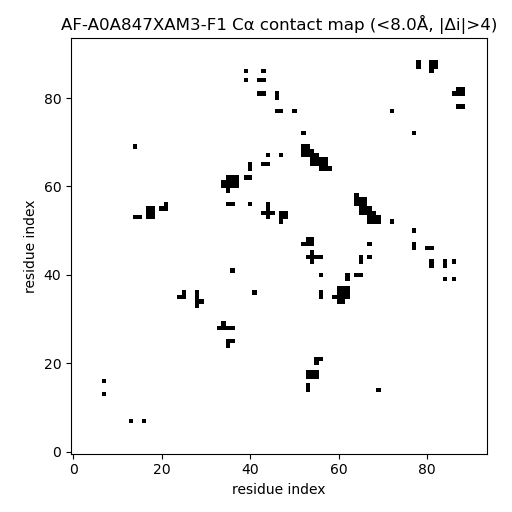.211 1.00 95.38 88 GLU A O 1
ATOM 701 N N . LEU A 1 89 ? -3.552 -8.567 -7.254 1.00 94.50 89 LEU A N 1
ATOM 702 C CA . LEU A 1 89 ? -3.106 -7.587 -8.245 1.00 94.50 89 LEU A CA 1
ATOM 703 C C . LEU A 1 89 ? -4.146 -7.466 -9.368 1.00 94.50 89 LEU A C 1
ATOM 705 O O . LEU A 1 89 ? -4.254 -8.345 -10.224 1.00 94.50 89 LEU A O 1
ATOM 709 N N . LEU A 1 90 ? -4.827 -6.323 -9.435 1.00 91.38 90 LEU A N 1
ATOM 710 C CA . LEU A 1 90 ? -5.704 -5.989 -10.554 1.00 91.38 90 LEU A CA 1
ATOM 711 C C . LEU A 1 90 ? -4.887 -5.396 -11.709 1.00 91.38 90 LEU A C 1
ATOM 713 O O . LEU A 1 90 ? -4.386 -4.273 -11.630 1.00 91.38 90 LEU A O 1
ATOM 717 N N . LYS A 1 91 ? -4.755 -6.143 -12.808 1.00 78.19 91 LYS A N 1
ATOM 718 C CA . LYS A 1 91 ? -4.171 -5.625 -14.053 1.00 78.19 91 LYS A CA 1
ATOM 719 C C . LYS A 1 91 ? -5.245 -4.836 -14.800 1.00 78.19 91 LYS A C 1
ATOM 721 O O . LYS A 1 91 ? -6.152 -5.420 -15.388 1.00 78.19 91 LYS A O 1
ATOM 726 N N . GLY A 1 92 ? -5.152 -3.509 -14.759 1.00 63.28 92 GLY A N 1
ATOM 727 C CA . GLY A 1 92 ? -5.995 -2.652 -15.587 1.00 63.28 92 GLY A CA 1
ATOM 728 C C . GLY A 1 92 ? -5.703 -2.892 -17.069 1.00 63.28 92 GLY A C 1
ATOM 729 O O . GLY A 1 92 ? -4.548 -2.830 -17.486 1.00 63.28 92 GLY A O 1
ATOM 730 N N . VAL A 1 93 ? -6.741 -3.160 -17.861 1.00 47.69 93 VAL A N 1
ATOM 731 C CA . VAL A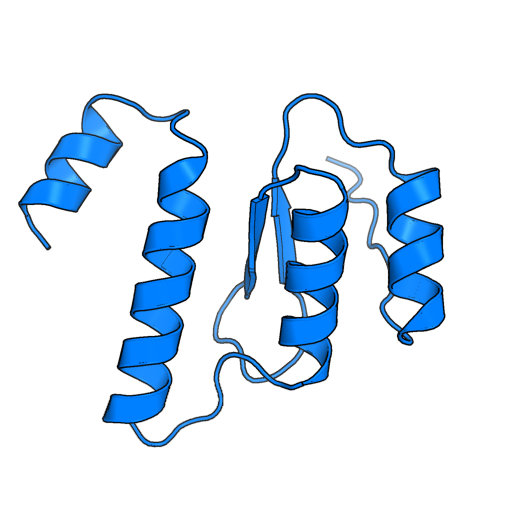 1 93 ? -6.682 -2.998 -19.317 1.00 47.69 93 VAL A CA 1
ATOM 732 C C . VAL A 1 93 ? -6.991 -1.523 -19.569 1.00 47.69 93 VAL A C 1
ATOM 734 O O . VAL A 1 93 ? -8.158 -1.138 -19.581 1.00 47.69 93 VAL A O 1
ATOM 737 N N . VAL A 1 94 ? -5.956 -0.686 -19.624 1.00 45.94 94 VAL A N 1
ATOM 738 C CA . VAL A 1 94 ? -6.067 0.710 -20.086 1.00 45.94 94 VAL A CA 1
ATOM 739 C C . VAL A 1 94 ? -5.741 0.790 -21.565 1.00 45.94 94 VAL A C 1
ATOM 741 O O . VAL A 1 94 ? -4.762 0.132 -21.980 1.00 45.94 94 VAL A O 1
#

Nearest PDB structures (foldseek):
  3k17-assembly1_A  TM=9.381E-01  e=1.997E-03  Listeria innocua
  2r3v-assembly1_A  TM=8.143E-01  e=1.021E-01  unclassified
  1kvk-assembly1_A-2  TM=8.192E-01  e=9.562E-02  Rattus norvegicus
  2r42-assembly1_A-2  TM=8.224E-01  e=1.327E-01  unclassified
  8axn-assembly1_a  TM=5.438E-01  e=2.085E+00  Shigella flexneri

Solvent-accessible surface area (backbone atoms only — not comparable to full-atom values): 5672 Å² total; per-residue (Å²): 110,69,70,58,58,54,47,46,75,75,43,85,77,54,62,65,54,45,53,53,51,42,51,51,49,53,52,47,20,64,75,68,73,44,70,32,72,35,74,66,50,46,51,54,27,51,54,36,44,76,72,75,36,40,35,34,74,41,88,86,35,58,51,98,46,66,45,78,54,68,96,80,75,61,62,67,65,50,39,54,61,30,49,78,67,79,40,84,75,80,79,77,90,124

Mean predicted aligned error: 5.1 Å